Protein AF-A0A239G1T1-F1 (afdb_monomer_lite)

Organism: NCBI:txid52697

Foldseek 3Di:
DVVVVVVVVVCVVVVHQAADPPQDPVRCVVCVVVVNVSNHDDPDPDD

Structure (mmCIF, N/CA/C/O backbone):
data_AF-A0A239G1T1-F1
#
_entry.id   AF-A0A239G1T1-F1
#
loop_
_atom_site.group_PDB
_atom_site.id
_atom_site.type_symbol
_atom_site.label_atom_id
_atom_site.label_alt_id
_atom_site.label_comp_id
_atom_site.label_asym_id
_atom_site.label_entity_id
_atom_site.label_seq_id
_atom_site.pdbx_PDB_ins_code
_atom_site.Cartn_x
_atom_site.Cartn_y
_atom_site.Cartn_z
_atom_site.occupancy
_atom_site.B_iso_or_equiv
_atom_site.auth_seq_id
_atom_site.auth_comp_id
_atom_site.auth_asym_id
_atom_site.auth_atom_id
_atom_site.pdbx_PDB_model_num
ATOM 1 N N . ILE A 1 1 ? 9.338 -5.281 -1.997 1.00 78.00 1 ILE A N 1
ATOM 2 C CA . ILE A 1 1 ? 8.094 -4.749 -2.616 1.00 78.00 1 ILE A CA 1
ATOM 3 C C . ILE A 1 1 ? 7.093 -5.871 -2.908 1.00 78.00 1 ILE A C 1
ATOM 5 O O . ILE A 1 1 ? 5.941 -5.726 -2.531 1.00 78.00 1 ILE A O 1
ATOM 9 N N . THR A 1 2 ? 7.517 -7.015 -3.466 1.00 86.06 2 THR A N 1
ATOM 10 C CA . THR A 1 2 ? 6.646 -8.170 -3.789 1.00 86.06 2 THR A CA 1
ATOM 11 C C . THR A 1 2 ? 5.721 -8.609 -2.648 1.00 86.06 2 THR A C 1
ATOM 13 O O . THR A 1 2 ? 4.524 -8.761 -2.860 1.00 86.06 2 THR A O 1
ATOM 16 N N . MET A 1 3 ? 6.245 -8.738 -1.423 1.00 91.12 3 MET A N 1
ATOM 17 C CA . MET A 1 3 ? 5.439 -9.098 -0.247 1.00 91.12 3 MET A CA 1
ATOM 18 C C . MET A 1 3 ? 4.377 -8.040 0.092 1.00 91.12 3 MET A C 1
ATOM 20 O O . MET A 1 3 ? 3.225 -8.391 0.312 1.00 91.12 3 MET A O 1
ATOM 24 N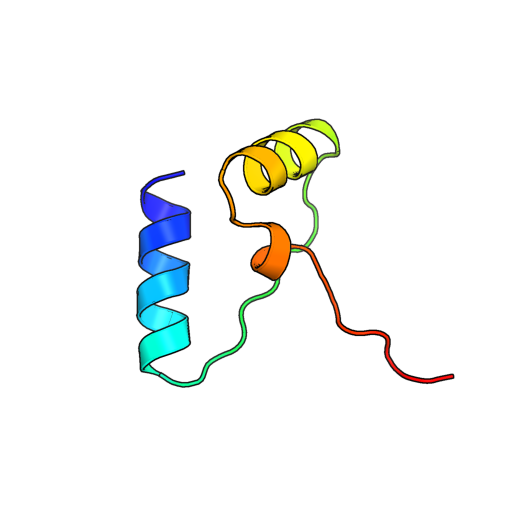 N . LEU A 1 4 ? 4.736 -6.752 0.103 1.00 91.38 4 LEU A N 1
ATOM 25 C CA . LEU A 1 4 ? 3.783 -5.668 0.381 1.00 91.38 4 LEU A CA 1
ATOM 26 C C . LEU A 1 4 ? 2.678 -5.607 -0.674 1.00 91.38 4 LEU A C 1
ATOM 28 O O . LEU A 1 4 ? 1.521 -5.387 -0.334 1.00 91.38 4 LEU A O 1
ATOM 32 N N . ASN A 1 5 ? 3.016 -5.879 -1.935 1.00 91.38 5 ASN A N 1
ATOM 33 C CA . ASN A 1 5 ? 2.026 -5.964 -2.999 1.00 91.38 5 ASN A CA 1
ATOM 34 C C . ASN A 1 5 ? 1.072 -7.153 -2.795 1.00 91.38 5 ASN A C 1
ATOM 36 O O . ASN A 1 5 ? -0.133 -7.009 -2.959 1.00 91.38 5 ASN A O 1
ATOM 40 N N . ALA A 1 6 ? 1.585 -8.312 -2.368 1.00 93.50 6 ALA A N 1
ATOM 41 C CA . ALA A 1 6 ? 0.744 -9.463 -2.041 1.00 93.50 6 ALA A CA 1
ATOM 42 C C . ALA A 1 6 ? -0.204 -9.168 -0.865 1.00 93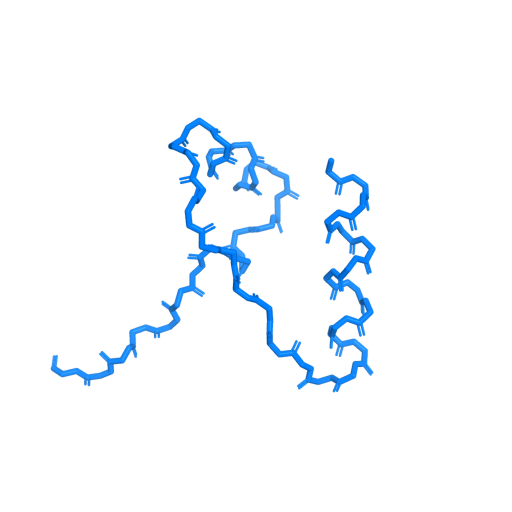.50 6 ALA A C 1
ATOM 44 O O . ALA A 1 6 ? -1.391 -9.480 -0.944 1.00 93.50 6 ALA A O 1
ATOM 45 N N . ILE A 1 7 ? 0.295 -8.519 0.193 1.00 92.00 7 ILE A N 1
ATOM 46 C CA . ILE A 1 7 ? -0.523 -8.094 1.340 1.00 92.00 7 ILE A CA 1
ATOM 47 C C . ILE A 1 7 ? -1.619 -7.126 0.884 1.00 92.00 7 ILE A C 1
ATOM 49 O O . ILE A 1 7 ? -2.783 -7.339 1.215 1.00 92.00 7 ILE A O 1
ATOM 53 N N . ARG A 1 8 ? -1.267 -6.115 0.079 1.00 91.94 8 ARG A N 1
ATOM 54 C CA . ARG A 1 8 ? -2.217 -5.153 -0.496 1.00 91.94 8 ARG A CA 1
ATOM 55 C C . ARG A 1 8 ? -3.320 -5.850 -1.292 1.00 91.94 8 ARG A C 1
ATOM 57 O O . ARG A 1 8 ? -4.491 -5.578 -1.057 1.00 91.94 8 ARG A O 1
ATOM 64 N N . THR A 1 9 ? -2.966 -6.771 -2.188 1.00 93.12 9 THR A N 1
ATOM 65 C CA . THR A 1 9 ? -3.942 -7.523 -2.993 1.00 93.12 9 THR A CA 1
ATOM 66 C C . THR A 1 9 ? -4.893 -8.332 -2.117 1.00 93.12 9 THR A C 1
ATOM 68 O O . THR A 1 9 ? -6.104 -8.309 -2.322 1.00 93.12 9 THR A O 1
ATOM 71 N N . VAL A 1 10 ? -4.365 -9.035 -1.114 1.00 95.50 10 VAL A N 1
ATOM 72 C CA . VAL A 1 10 ? -5.189 -9.833 -0.197 1.00 95.50 10 VAL A CA 1
ATOM 73 C C . VAL A 1 10 ? -6.118 -8.947 0.634 1.00 95.50 10 VAL A C 1
ATOM 75 O O . VAL A 1 10 ? -7.270 -9.321 0.847 1.00 95.50 10 VAL A O 1
ATOM 78 N N . ALA A 1 11 ? -5.640 -7.790 1.090 1.00 93.69 11 ALA A N 1
ATOM 79 C CA . ALA A 1 11 ? -6.438 -6.846 1.861 1.00 93.69 11 ALA A CA 1
ATOM 80 C C . ALA A 1 11 ? -7.562 -6.225 1.021 1.00 93.69 11 ALA A C 1
ATOM 82 O O . ALA A 1 11 ? -8.717 -6.258 1.438 1.00 93.69 11 ALA A O 1
ATOM 83 N N . HIS A 1 12 ? -7.248 -5.781 -0.199 1.00 91.81 12 HIS A N 1
ATOM 84 C CA . HIS A 1 12 ? -8.230 -5.263 -1.152 1.00 91.81 12 HIS A CA 1
ATOM 85 C C . HIS A 1 12 ? -9.332 -6.289 -1.454 1.00 91.81 12 HIS A C 1
ATOM 87 O O . HIS A 1 12 ? -10.513 -5.968 -1.407 1.00 91.81 12 HIS A O 1
ATOM 93 N N . ASN A 1 13 ? -8.968 -7.556 -1.682 1.00 96.19 13 ASN A N 1
ATOM 94 C CA . ASN A 1 13 ? -9.937 -8.629 -1.942 1.00 96.19 13 ASN A CA 1
ATOM 95 C C . ASN A 1 13 ? -10.866 -8.934 -0.756 1.00 96.19 13 ASN A C 1
ATOM 97 O O . ASN A 1 13 ? -11.855 -9.645 -0.921 1.00 96.19 13 ASN A O 1
ATOM 101 N N . ARG A 1 14 ? -10.529 -8.450 0.442 1.00 95.88 14 ARG A N 1
ATOM 102 C CA . ARG A 1 14 ? -11.309 -8.629 1.670 1.00 95.88 14 ARG A CA 1
ATOM 103 C C . ARG A 1 14 ? -11.965 -7.340 2.150 1.00 95.88 14 ARG A C 1
ATOM 105 O O . ARG A 1 14 ? -12.493 -7.336 3.255 1.00 95.88 14 ARG A O 1
ATOM 112 N N . ASP A 1 15 ? -11.903 -6.279 1.349 1.00 93.38 15 ASP A N 1
ATOM 113 C CA . ASP A 1 15 ? -12.383 -4.945 1.715 1.00 93.38 15 ASP A CA 1
ATOM 114 C C . ASP A 1 15 ? -11.743 -4.411 3.016 1.00 93.38 15 ASP A C 1
ATOM 116 O O . ASP A 1 15 ? -12.346 -3.693 3.809 1.00 93.38 15 ASP A O 1
ATOM 120 N N . VAL A 1 16 ? -10.483 -4.792 3.264 1.00 94.06 16 VAL A N 1
ATOM 121 C CA . VAL A 1 16 ? -9.703 -4.347 4.423 1.00 94.06 16 VAL A CA 1
ATOM 122 C C . VAL A 1 16 ? -8.748 -3.242 3.988 1.00 94.06 16 VAL A C 1
ATOM 124 O O . VAL A 1 16 ? -7.915 -3.436 3.101 1.00 94.06 16 VAL A O 1
ATOM 127 N N . ARG A 1 17 ? -8.818 -2.088 4.658 1.00 89.94 17 ARG A N 1
ATOM 128 C CA . ARG A 1 17 ? -7.852 -0.996 4.473 1.00 89.94 17 ARG A CA 1
ATOM 129 C C . ARG A 1 17 ? -6.552 -1.307 5.216 1.00 89.94 17 ARG A C 1
ATOM 131 O O . ARG A 1 17 ? -6.575 -1.701 6.380 1.00 89.94 17 ARG A O 1
ATOM 138 N N . VAL A 1 18 ? -5.417 -1.114 4.546 1.00 91.00 18 VAL A N 1
ATOM 139 C CA . VAL A 1 18 ? -4.076 -1.300 5.121 1.00 91.00 18 VAL A CA 1
ATOM 140 C C . VAL A 1 18 ? -3.330 0.019 5.071 1.00 91.00 18 VAL A C 1
ATOM 142 O O . VAL A 1 18 ? -3.189 0.607 4.003 1.00 91.00 18 VAL A O 1
ATOM 145 N N . HIS A 1 19 ? -2.809 0.429 6.222 1.00 92.56 19 HIS A N 1
ATOM 146 C CA . HIS A 1 19 ? -1.989 1.619 6.371 1.00 92.56 19 HIS A CA 1
ATOM 147 C C . HIS A 1 19 ? -0.644 1.243 7.003 1.00 92.56 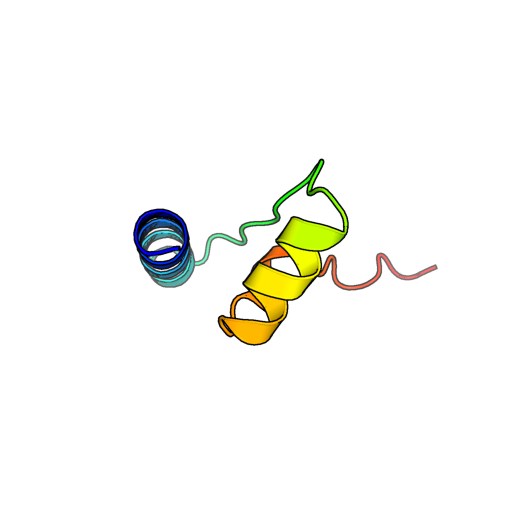19 HIS A C 1
ATOM 149 O O . HIS A 1 19 ? -0.593 0.508 7.9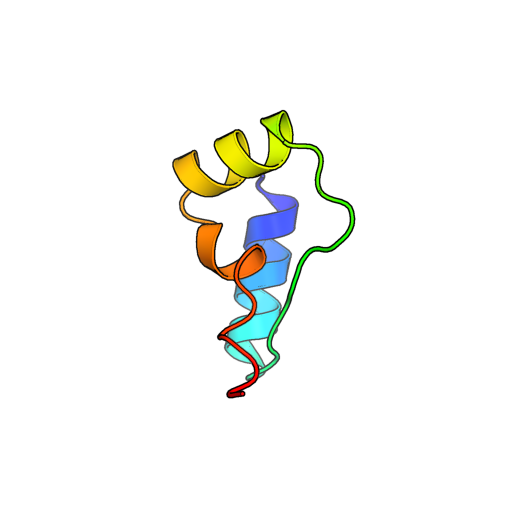94 1.00 92.56 19 HIS A O 1
ATOM 155 N N . LEU A 1 20 ? 0.454 1.712 6.411 1.00 92.25 20 LEU A N 1
ATOM 156 C CA . LEU A 1 20 ? 1.808 1.482 6.900 1.00 92.25 20 LEU A CA 1
ATOM 157 C C . LEU A 1 20 ? 2.254 2.655 7.771 1.00 92.25 20 LEU A C 1
ATOM 159 O O . LEU A 1 20 ? 2.419 3.773 7.292 1.00 92.25 20 LEU A O 1
ATOM 163 N N . THR A 1 21 ? 2.534 2.375 9.040 1.00 91.75 21 THR A N 1
ATOM 164 C CA . THR A 1 21 ? 3.061 3.351 9.999 1.00 91.75 21 THR A CA 1
ATOM 165 C C . THR A 1 21 ? 4.566 3.172 10.209 1.00 91.75 21 THR A C 1
ATOM 167 O O . THR A 1 21 ? 5.143 2.135 9.878 1.00 91.75 21 THR A O 1
ATOM 170 N N . GLY A 1 22 ? 5.235 4.202 10.740 1.00 93.25 22 GLY A N 1
ATOM 171 C CA . GLY A 1 22 ? 6.670 4.134 11.062 1.00 93.25 22 GLY A CA 1
ATOM 172 C C . GLY A 1 22 ? 7.590 3.991 9.842 1.00 93.25 22 GLY A C 1
ATOM 173 O O . GLY A 1 22 ? 8.724 3.529 9.961 1.00 93.25 22 GLY A O 1
ATOM 174 N N . VAL A 1 23 ? 7.108 4.367 8.657 1.00 93.06 23 VAL A N 1
ATOM 175 C CA . VAL A 1 23 ? 7.856 4.250 7.404 1.00 93.06 23 VAL A CA 1
ATOM 176 C C . VAL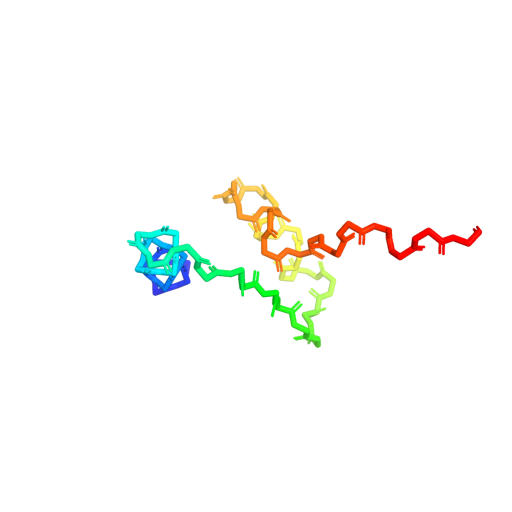 A 1 23 ? 8.932 5.335 7.337 1.00 93.06 23 VAL A C 1
ATOM 178 O O . VAL A 1 23 ? 8.643 6.524 7.458 1.00 93.06 23 VAL A O 1
ATOM 181 N N . GLN A 1 24 ? 10.185 4.939 7.107 1.00 95.56 24 GLN A N 1
ATOM 182 C CA . GLN A 1 24 ? 11.280 5.896 6.924 1.00 95.56 24 GLN A CA 1
ATOM 183 C C . GLN A 1 24 ? 11.088 6.726 5.639 1.00 95.56 24 GLN A C 1
ATOM 185 O O . GLN A 1 24 ? 10.619 6.178 4.637 1.00 95.56 24 GLN A O 1
ATOM 190 N N . PRO A 1 25 ? 11.528 8.001 5.595 1.00 94.31 25 PRO A N 1
ATOM 191 C CA . PRO A 1 25 ? 11.306 8.882 4.442 1.00 94.31 25 PRO A CA 1
ATOM 192 C C . PRO A 1 25 ? 11.774 8.299 3.103 1.00 94.31 25 PRO A C 1
ATOM 194 O O . PRO A 1 25 ? 11.071 8.390 2.099 1.00 94.31 25 PRO A O 1
ATOM 197 N N . TYR A 1 26 ? 12.934 7.639 3.091 1.00 95.25 26 TYR A N 1
ATOM 198 C CA . TYR A 1 26 ? 13.447 6.975 1.894 1.00 95.25 26 TYR A CA 1
ATOM 199 C C . TYR A 1 26 ? 12.531 5.833 1.425 1.00 95.25 26 TYR A C 1
ATOM 201 O O . TYR A 1 26 ? 12.210 5.723 0.244 1.00 95.25 26 TYR A O 1
ATOM 209 N N . VAL A 1 27 ? 12.039 5.010 2.354 1.00 93.50 27 VAL A N 1
ATOM 210 C CA . VAL A 1 27 ? 11.129 3.898 2.041 1.00 93.50 27 VAL A CA 1
ATOM 211 C C . VAL A 1 27 ? 9.785 4.418 1.524 1.00 93.50 27 VAL A C 1
ATOM 213 O O . VAL A 1 27 ? 9.235 3.842 0.588 1.00 93.50 27 VAL A O 1
ATOM 216 N N . ALA A 1 28 ? 9.286 5.540 2.050 1.00 94.31 28 ALA A N 1
ATOM 217 C CA . ALA A 1 28 ? 8.071 6.183 1.549 1.00 94.31 28 ALA A CA 1
ATOM 218 C C . ALA A 1 28 ? 8.207 6.621 0.075 1.00 94.31 28 ALA A C 1
ATOM 220 O O . ALA A 1 28 ? 7.281 6.436 -0.721 1.00 94.31 28 ALA A O 1
ATOM 221 N N . GLN A 1 29 ? 9.379 7.131 -0.322 1.00 94.69 29 GLN A N 1
ATOM 222 C CA . GLN A 1 29 ? 9.664 7.446 -1.727 1.00 94.69 29 GLN A CA 1
ATOM 223 C C . GLN A 1 29 ? 9.670 6.182 -2.594 1.00 94.69 29 GLN A C 1
ATOM 225 O O . GLN A 1 29 ? 9.024 6.160 -3.642 1.00 94.69 29 GLN A O 1
ATOM 230 N N . VAL A 1 30 ? 10.324 5.107 -2.137 1.00 94.62 30 VAL A N 1
ATOM 231 C CA . VAL A 1 30 ? 10.344 3.819 -2.854 1.00 94.62 30 VAL A CA 1
ATOM 232 C C . VAL A 1 30 ? 8.928 3.270 -3.049 1.00 94.62 30 VAL A C 1
ATOM 234 O O . VAL A 1 30 ? 8.585 2.841 -4.148 1.00 94.62 30 VAL A O 1
ATOM 237 N N . LEU A 1 31 ? 8.083 3.311 -2.015 1.00 93.12 31 LEU A N 1
ATOM 238 C CA . LEU A 1 31 ? 6.690 2.859 -2.093 1.00 93.12 31 LEU A CA 1
ATOM 239 C C . LEU A 1 31 ? 5.855 3.717 -3.050 1.00 93.12 31 LEU A C 1
ATOM 241 O O . LEU A 1 31 ? 5.043 3.179 -3.798 1.00 93.12 31 LEU A O 1
ATOM 245 N N . THR A 1 32 ? 6.098 5.028 -3.084 1.00 92.69 32 THR A N 1
ATOM 246 C CA . THR A 1 32 ? 5.435 5.938 -4.028 1.00 92.69 32 THR A CA 1
ATOM 247 C C . THR A 1 32 ? 5.803 5.606 -5.475 1.00 92.69 32 THR A C 1
ATOM 249 O O . THR A 1 32 ? 4.913 5.458 -6.309 1.00 92.69 32 THR A O 1
ATOM 252 N N . ILE A 1 33 ? 7.096 5.420 -5.768 1.00 94.25 33 ILE A N 1
ATOM 253 C CA . ILE A 1 33 ? 7.587 5.027 -7.102 1.00 94.25 33 ILE A CA 1
ATOM 254 C C . ILE A 1 33 ? 7.028 3.657 -7.508 1.00 94.25 33 ILE A C 1
ATOM 256 O O . ILE A 1 33 ? 6.709 3.428 -8.671 1.00 94.25 33 ILE A O 1
ATOM 260 N N . ALA A 1 34 ? 6.860 2.757 -6.540 1.00 91.31 34 ALA A N 1
ATOM 261 C CA . ALA A 1 34 ? 6.310 1.424 -6.749 1.00 91.31 34 ALA A CA 1
ATOM 262 C C . ALA A 1 34 ? 4.776 1.376 -6.891 1.00 91.31 34 ALA A C 1
ATOM 264 O O . ALA A 1 34 ? 4.219 0.282 -6.971 1.00 91.31 34 ALA A O 1
ATOM 265 N N . GLY A 1 35 ? 4.082 2.521 -6.891 1.00 91.12 35 GLY A N 1
ATOM 266 C CA . GLY A 1 35 ? 2.622 2.577 -7.019 1.00 91.12 35 GLY A CA 1
ATOM 267 C C . GLY A 1 35 ? 1.860 2.106 -5.776 1.00 91.12 35 GLY A C 1
ATOM 268 O O . GLY A 1 35 ? 0.692 1.745 -5.880 1.00 91.12 35 GLY A O 1
ATOM 269 N N . LEU A 1 36 ? 2.513 2.107 -4.610 1.00 91.88 36 LEU A N 1
ATOM 270 C CA . LEU A 1 36 ? 1.961 1.707 -3.309 1.00 91.88 36 LEU A CA 1
ATOM 271 C C . LEU A 1 36 ? 1.715 2.917 -2.392 1.00 91.88 36 LEU A C 1
ATOM 273 O O . LEU A 1 36 ? 1.819 2.823 -1.169 1.00 91.88 36 LEU A O 1
ATOM 277 N N . ARG A 1 37 ? 1.451 4.088 -2.980 1.00 91.44 37 ARG A N 1
ATOM 278 C CA . ARG A 1 37 ? 1.203 5.333 -2.236 1.00 91.44 37 ARG A CA 1
ATOM 279 C C . ARG A 1 37 ? -0.059 5.250 -1.372 1.00 91.44 37 ARG A C 1
ATOM 281 O O . ARG A 1 37 ? -0.114 5.886 -0.326 1.00 91.44 37 ARG A O 1
ATOM 288 N N . ASP A 1 38 ? -1.043 4.465 -1.792 1.00 90.06 38 ASP A N 1
ATOM 289 C CA . ASP A 1 38 ? -2.277 4.200 -1.051 1.00 90.06 38 ASP A CA 1
ATOM 290 C C . ASP A 1 38 ? -2.018 3.575 0.325 1.00 90.06 38 ASP A C 1
ATOM 292 O O . ASP A 1 38 ? -2.763 3.839 1.258 1.00 90.06 38 ASP A O 1
ATOM 296 N N . LEU A 1 39 ? -0.912 2.839 0.488 1.00 91.31 39 LEU A N 1
ATOM 297 C CA . LEU A 1 39 ? -0.503 2.291 1.784 1.00 91.31 39 LEU A CA 1
ATOM 298 C C . LEU A 1 39 ? 0.062 3.347 2.751 1.00 91.31 39 LEU A C 1
ATOM 300 O O . LEU A 1 39 ? 0.237 3.049 3.929 1.00 91.31 39 LEU A O 1
ATOM 304 N N . LEU A 1 40 ? 0.405 4.544 2.262 1.00 90.31 40 LEU A N 1
ATOM 305 C CA . LEU A 1 40 ? 1.008 5.631 3.046 1.00 90.31 40 LEU A CA 1
ATOM 306 C C . LEU A 1 40 ? 0.011 6.725 3.428 1.00 90.31 40 LEU A C 1
ATOM 308 O O . LEU A 1 40 ? 0.273 7.496 4.348 1.00 90.31 40 LEU A O 1
ATOM 312 N N . SER A 1 41 ? -1.086 6.858 2.688 1.00 79.94 41 SER A N 1
ATOM 313 C CA . SER A 1 41 ? -2.079 7.891 2.951 1.00 79.94 41 SER A CA 1
ATOM 314 C C . SER A 1 41 ? -3.056 7.415 4.021 1.00 79.94 41 SER A C 1
ATOM 316 O O . SER A 1 41 ? -3.717 6.396 3.856 1.00 79.94 41 SER A O 1
ATOM 318 N N . ASP A 1 42 ? -3.153 8.180 5.103 1.00 61.78 42 ASP A N 1
ATOM 319 C CA . ASP A 1 42 ? -4.421 8.343 5.805 1.00 61.78 42 ASP A CA 1
ATOM 320 C C . ASP A 1 42 ? -5.212 9.364 4.984 1.00 61.78 42 ASP A C 1
ATOM 322 O O . ASP A 1 42 ? -4.726 10.473 4.723 1.00 61.78 42 ASP A O 1
ATOM 326 N N . GLU A 1 43 ? -6.406 9.003 4.514 1.00 51.06 43 GLU A N 1
ATOM 327 C CA . GLU A 1 43 ? -7.369 10.050 4.190 1.00 51.06 43 GLU A CA 1
ATOM 328 C C . GLU A 1 43 ? -7.517 10.894 5.455 1.00 51.06 43 GLU A C 1
ATOM 330 O O . GLU A 1 43 ? -7.741 10.350 6.533 1.00 51.06 43 GLU A O 1
ATOM 335 N N . ARG A 1 44 ? -7.310 12.210 5.317 1.00 47.53 44 ARG A N 1
ATOM 336 C CA . ARG A 1 44 ? -7.603 13.221 6.334 1.00 47.53 44 ARG A CA 1
ATOM 337 C C . ARG A 1 44 ? -8.763 12.757 7.220 1.00 47.53 44 ARG A C 1
ATOM 339 O O . ARG A 1 44 ? -9.898 12.728 6.752 1.00 47.53 44 ARG A O 1
ATOM 346 N N . SER A 1 45 ? -8.492 12.504 8.497 1.00 47.81 45 SER A N 1
ATOM 347 C CA . SER A 1 45 ? -9.492 12.802 9.514 1.00 47.81 45 SER A CA 1
ATOM 348 C C . SER A 1 45 ? -9.850 14.269 9.324 1.00 47.81 45 SER A C 1
ATOM 350 O O . SER A 1 45 ? -9.004 15.151 9.475 1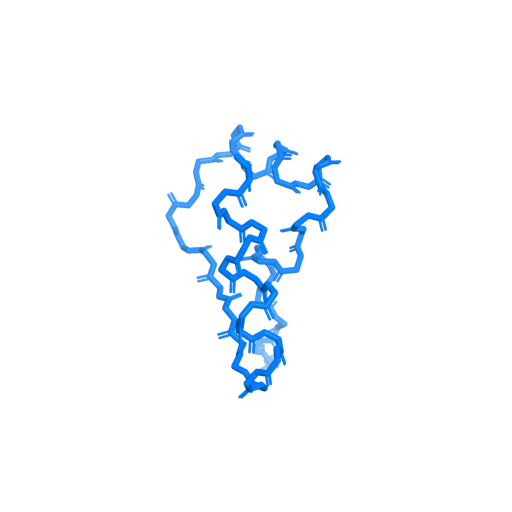.00 47.81 45 SER A O 1
ATOM 352 N N . GLU A 1 46 ? -11.072 14.497 8.863 1.00 50.25 46 GLU A N 1
ATOM 353 C CA . GLU A 1 46 ? -11.706 15.801 8.802 1.00 50.25 46 GLU A CA 1
ATOM 354 C C . GLU A 1 46 ? -11.511 16.514 10.144 1.00 50.25 46 GLU A C 1
ATOM 356 O O . GLU A 1 46 ? -11.819 15.964 11.205 1.00 50.25 46 GLU A O 1
ATOM 361 N N . SER A 1 47 ? -10.964 17.725 10.103 1.00 40.91 47 SER A N 1
ATOM 362 C CA . SER A 1 47 ? -11.070 18.746 11.149 1.00 40.91 47 SER A CA 1
ATOM 363 C C . SER A 1 47 ? -10.833 20.108 10.514 1.00 40.91 47 SER A C 1
ATOM 365 O O . SER A 1 47 ? -9.790 20.259 9.835 1.00 40.91 47 SER A O 1
#

pLDDT: mean 86.63, std 14.61, range [40.91, 96.19]

Radius of gyration: 11.25 Å; chains: 1; bounding box: 26×29×18 Å

Secondary structure (DSSP, 8-state):
-HHHHHHHHHHHTTT------S--HHHHHHHHHTT-GGGTPPP----

InterPro domains:
  IPR036513 STAS domain superfamily [G3DSA:3.30.750.24] (1-47)
  IPR036513 STAS domain superfamily [SSF52091] (2-41)

Sequence (47 aa):
ITMLNAIRTVAHNRDVRVHLTGVQPYVAQVLTIAGLRDLLSDERSES